Protein AF-A6JG92-F1 (afdb_monomer_lite)

Radius of gyration: 14.17 Å; chains: 1; bounding box: 43×21×37 Å

Sequence (101 aa):
MVNEYKEIVLIKGLEDMKDYAFRTIKSLLRKELNLTKKMQDDYDRIQLADLLEDKFPQDAGLSKLIEVCESIEELKELTDNLKREKAKVQKKNKKKGKTAV

Structure (mmCIF, N/CA/C/O backbone):
data_AF-A6JG92-F1
#
_entry.id   AF-A6JG92-F1
#
loop_
_atom_site.group_PDB
_atom_site.id
_atom_site.type_symbol
_atom_site.label_atom_id
_atom_site.label_alt_id
_atom_site.label_comp_id
_atom_site.label_asym_id
_atom_site.label_entity_id
_atom_site.label_seq_id
_atom_site.pdbx_PDB_ins_code
_atom_site.Cartn_x
_atom_site.Cartn_y
_atom_site.Cartn_z
_atom_site.occupancy
_atom_site.B_iso_or_equiv
_atom_site.auth_seq_id
_atom_site.auth_comp_id
_atom_site.auth_asym_id
_atom_site.auth_atom_id
_atom_site.pdbx_PDB_model_num
ATOM 1 N N . MET A 1 1 ? -20.568 6.586 0.804 1.00 57.47 1 MET A N 1
ATOM 2 C CA . MET A 1 1 ? -19.852 6.740 2.090 1.00 57.47 1 MET A CA 1
ATOM 3 C C . MET A 1 1 ? -18.390 6.489 1.774 1.00 57.47 1 MET A C 1
ATOM 5 O O . MET A 1 1 ? -18.125 5.457 1.174 1.00 57.47 1 MET A O 1
ATOM 9 N N . VAL A 1 2 ? -17.486 7.437 2.030 1.00 61.72 2 VAL A N 1
ATOM 10 C CA . VAL A 1 2 ? -16.055 7.220 1.749 1.00 61.72 2 VAL A CA 1
ATOM 11 C C . VAL A 1 2 ? -15.583 6.043 2.603 1.00 61.72 2 VAL A C 1
ATOM 13 O O . VAL A 1 2 ? -15.910 5.974 3.789 1.00 61.72 2 VAL A O 1
ATOM 16 N N . ASN A 1 3 ? -14.895 5.086 1.986 1.00 86.12 3 ASN A N 1
ATOM 17 C CA . ASN A 1 3 ? -14.340 3.939 2.688 1.00 86.12 3 ASN A CA 1
ATOM 18 C C . ASN A 1 3 ? -13.215 4.432 3.615 1.00 86.12 3 ASN A C 1
ATOM 20 O O . ASN A 1 3 ? -12.149 4.814 3.136 1.00 86.12 3 ASN A O 1
ATOM 24 N N . GLU A 1 4 ? -13.455 4.441 4.934 1.00 93.88 4 GLU A N 1
ATOM 25 C CA . GLU A 1 4 ? -12.480 4.914 5.938 1.00 93.88 4 GLU A CA 1
ATOM 26 C C . GLU A 1 4 ? -11.133 4.184 5.807 1.00 93.88 4 GLU A C 1
ATOM 28 O O . GLU A 1 4 ? -10.084 4.765 6.073 1.00 93.88 4 GLU A O 1
ATOM 33 N N . TYR A 1 5 ? -11.139 2.925 5.356 1.00 96.31 5 TYR A N 1
ATOM 34 C CA . TYR A 1 5 ? -9.903 2.194 5.104 1.00 96.31 5 TYR A CA 1
ATOM 35 C C . TYR A 1 5 ? -9.147 2.707 3.876 1.00 96.31 5 TYR A C 1
ATOM 37 O O . TYR A 1 5 ? -7.928 2.847 3.942 1.00 96.31 5 TYR A O 1
ATOM 45 N N . LYS A 1 6 ? -9.848 3.049 2.789 1.00 95.25 6 LYS A N 1
ATOM 46 C CA . LYS A 1 6 ? -9.227 3.608 1.579 1.00 95.25 6 LYS A CA 1
ATOM 47 C C . LYS A 1 6 ? -8.571 4.958 1.856 1.00 95.25 6 LYS A C 1
ATOM 49 O O . LYS A 1 6 ? -7.465 5.211 1.392 1.00 95.25 6 LYS A O 1
ATOM 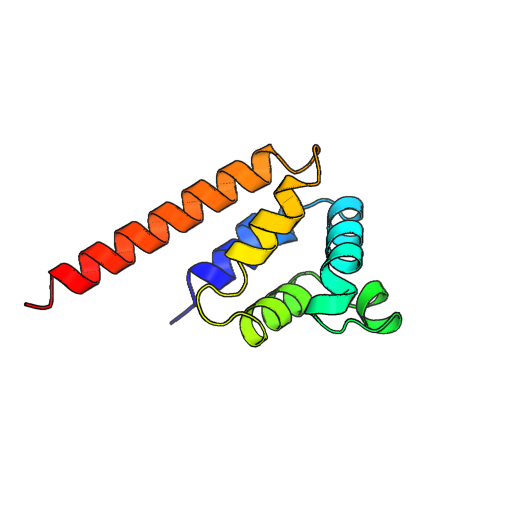54 N N . GLU A 1 7 ? -9.225 5.802 2.653 1.00 95.94 7 GLU A N 1
ATOM 55 C CA . GLU A 1 7 ? -8.660 7.086 3.082 1.00 95.94 7 GLU A CA 1
ATOM 56 C C . GLU A 1 7 ? -7.334 6.888 3.832 1.00 95.94 7 GLU A C 1
ATOM 58 O O . GLU A 1 7 ? -6.360 7.588 3.562 1.00 95.94 7 GLU A O 1
ATOM 63 N N . ILE A 1 8 ? -7.267 5.894 4.725 1.00 97.00 8 ILE A N 1
ATOM 64 C CA . ILE A 1 8 ? -6.031 5.551 5.440 1.00 97.00 8 ILE A CA 1
ATOM 65 C C . ILE A 1 8 ? -4.957 5.057 4.465 1.00 97.00 8 ILE A C 1
ATOM 67 O O . ILE A 1 8 ? -3.822 5.516 4.553 1.00 97.00 8 ILE A O 1
ATOM 71 N N . VAL A 1 9 ? -5.301 4.151 3.545 1.00 97.56 9 VAL A N 1
ATOM 72 C CA . VAL A 1 9 ? -4.360 3.611 2.548 1.00 97.56 9 VAL A CA 1
ATOM 73 C C . VAL A 1 9 ? -3.758 4.724 1.699 1.00 97.56 9 VAL A C 1
ATOM 75 O O . VAL A 1 9 ? -2.539 4.784 1.559 1.00 97.56 9 VAL A O 1
ATOM 78 N N . LEU A 1 10 ? -4.587 5.619 1.161 1.00 97.19 10 LEU A N 1
ATOM 79 C CA . LEU A 1 10 ? -4.120 6.673 0.268 1.00 97.19 10 LEU A CA 1
ATOM 80 C C . LEU A 1 10 ? -3.408 7.790 1.040 1.00 97.19 10 LEU A C 1
ATOM 82 O O . LEU A 1 10 ? -2.216 8.002 0.846 1.00 97.19 10 LEU A O 1
ATOM 86 N N . ILE A 1 11 ? -4.119 8.471 1.941 1.00 96.00 11 ILE A N 1
ATOM 87 C CA . ILE A 1 11 ? -3.660 9.732 2.542 1.00 96.00 11 ILE A CA 1
ATOM 88 C C . ILE A 1 11 ? -2.626 9.496 3.641 1.00 96.00 11 ILE A C 1
ATOM 90 O O . ILE A 1 11 ? -1.649 10.227 3.741 1.00 96.00 11 ILE A O 1
ATOM 94 N N . LYS A 1 12 ? -2.835 8.478 4.481 1.00 95.12 12 LYS A N 1
ATOM 95 C CA . LYS A 1 12 ? -1.951 8.188 5.623 1.00 95.12 12 LYS A CA 1
ATOM 96 C C . LYS A 1 12 ? -0.918 7.104 5.321 1.00 95.12 12 LYS A C 1
ATOM 98 O O . LYS A 1 12 ? -0.167 6.740 6.217 1.00 95.12 12 LYS A O 1
ATOM 103 N N . GLY A 1 13 ? -0.942 6.541 4.114 1.00 96.06 13 GLY A N 1
ATOM 104 C CA . GLY A 1 13 ? -0.094 5.434 3.691 1.00 96.06 13 GLY A CA 1
ATOM 105 C C . GLY A 1 13 ? 0.755 5.815 2.489 1.00 96.06 13 GLY A C 1
ATOM 106 O O . GLY A 1 13 ? 1.938 6.097 2.634 1.00 96.06 13 GLY A O 1
ATOM 107 N N . LEU A 1 14 ? 0.161 5.794 1.296 1.00 96.75 14 LEU A N 1
ATOM 108 C CA . LEU A 1 14 ? 0.891 5.976 0.040 1.00 96.75 14 LEU A CA 1
ATOM 109 C C . LEU A 1 14 ? 1.389 7.416 -0.169 1.00 96.75 14 LEU A C 1
ATOM 111 O O . LEU A 1 14 ? 2.507 7.589 -0.652 1.00 96.75 14 LEU A O 1
ATOM 115 N N . GLU A 1 15 ? 0.600 8.431 0.196 1.00 95.00 15 GLU A N 1
ATOM 116 C CA . GLU A 1 15 ? 0.977 9.856 0.090 1.00 95.00 15 GLU A CA 1
ATOM 117 C C . GLU A 1 15 ? 2.134 10.238 1.019 1.00 95.00 15 GLU A C 1
ATOM 119 O O . GLU A 1 15 ? 3.040 10.956 0.604 1.00 95.00 15 GLU A O 1
ATOM 124 N N . ASP A 1 16 ? 2.164 9.697 2.239 1.00 90.81 16 ASP A N 1
ATOM 125 C CA . ASP A 1 16 ? 3.230 9.961 3.221 1.00 90.81 16 ASP A CA 1
ATOM 126 C C . ASP A 1 16 ? 4.545 9.221 2.885 1.00 90.81 16 ASP A C 1
ATOM 128 O O . ASP A 1 16 ? 5.584 9.388 3.526 1.00 90.81 16 ASP A O 1
ATOM 132 N N . MET A 1 17 ? 4.518 8.374 1.852 1.00 92.25 17 MET A N 1
ATOM 133 C CA . MET A 1 17 ? 5.633 7.527 1.463 1.00 92.25 17 MET A CA 1
ATOM 134 C C . MET A 1 17 ? 6.536 8.200 0.426 1.00 92.25 17 MET A C 1
ATOM 136 O O . MET A 1 17 ? 6.083 8.717 -0.600 1.00 92.25 17 MET A O 1
ATOM 140 N N . LYS A 1 18 ? 7.854 8.099 0.632 1.00 93.94 18 LYS A N 1
ATOM 141 C CA . LYS A 1 18 ? 8.857 8.530 -0.353 1.00 93.94 18 LYS A CA 1
ATOM 142 C C . LYS A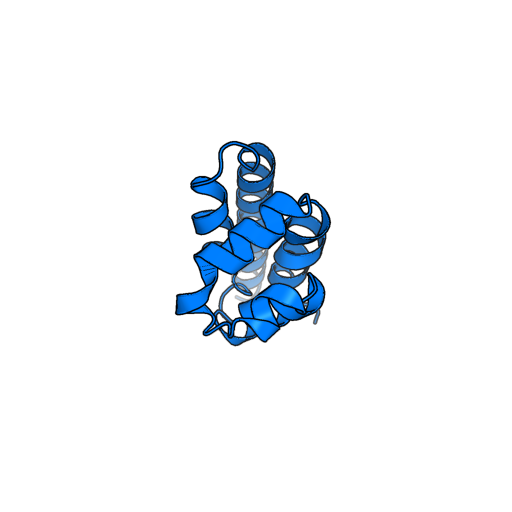 1 18 ? 8.745 7.727 -1.651 1.00 93.94 18 LYS A C 1
ATOM 144 O O . LYS A 1 18 ? 8.400 6.547 -1.641 1.00 93.94 18 LYS A O 1
ATOM 149 N N . ASP A 1 19 ? 9.148 8.332 -2.765 1.00 93.69 19 ASP A N 1
ATOM 150 C CA . ASP A 1 19 ? 9.034 7.714 -4.093 1.00 93.69 19 ASP A CA 1
ATOM 151 C C . ASP A 1 19 ? 9.788 6.382 -4.220 1.00 93.69 19 ASP A C 1
ATOM 153 O O . ASP A 1 19 ? 9.314 5.460 -4.886 1.00 93.69 19 ASP A O 1
ATOM 157 N N . TYR A 1 20 ? 10.955 6.251 -3.578 1.00 94.00 20 TYR A N 1
ATOM 158 C CA . TYR A 1 20 ? 11.717 4.999 -3.594 1.00 94.00 20 TYR A CA 1
ATOM 159 C C . TYR A 1 20 ? 10.976 3.867 -2.873 1.00 94.00 20 TYR A C 1
ATOM 161 O O . TYR A 1 20 ? 10.817 2.774 -3.422 1.00 94.00 20 TYR A O 1
ATOM 169 N N . ALA A 1 21 ? 10.465 4.148 -1.677 1.00 94.62 21 ALA A N 1
ATOM 170 C CA . ALA A 1 21 ? 9.633 3.222 -0.926 1.00 94.62 21 ALA A CA 1
ATOM 171 C C . ALA A 1 21 ? 8.378 2.843 -1.729 1.00 94.62 21 ALA A C 1
ATOM 173 O O . ALA A 1 21 ? 8.090 1.661 -1.896 1.00 94.62 21 ALA A O 1
ATOM 174 N N . PHE A 1 22 ? 7.701 3.815 -2.350 1.00 95.75 22 PHE A N 1
ATOM 175 C CA . PHE A 1 22 ? 6.532 3.559 -3.194 1.00 95.75 22 PHE A CA 1
ATOM 176 C C . PHE A 1 22 ? 6.847 2.637 -4.386 1.00 95.75 22 PHE A C 1
ATOM 178 O O . PHE A 1 22 ? 6.116 1.681 -4.657 1.00 95.75 22 PHE A O 1
ATOM 185 N N . ARG A 1 23 ? 7.975 2.858 -5.077 1.00 95.06 23 ARG A N 1
ATOM 186 C CA . ARG A 1 23 ? 8.460 1.956 -6.140 1.00 95.06 23 ARG A CA 1
ATOM 187 C C . ARG A 1 23 ? 8.755 0.553 -5.606 1.00 95.06 23 ARG A C 1
ATOM 189 O O . ARG A 1 23 ? 8.417 -0.432 -6.263 1.00 95.06 23 ARG A O 1
ATOM 196 N N . THR A 1 24 ? 9.336 0.460 -4.414 1.00 95.19 24 THR A N 1
ATOM 197 C CA . THR A 1 24 ? 9.623 -0.815 -3.744 1.00 95.19 24 THR A CA 1
ATOM 198 C C . THR A 1 24 ? 8.333 -1.570 -3.428 1.00 95.19 24 THR A C 1
ATOM 200 O O . THR A 1 24 ? 8.213 -2.739 -3.788 1.00 95.19 24 THR A O 1
ATOM 203 N N . ILE A 1 25 ? 7.319 -0.894 -2.879 1.00 95.06 25 ILE A N 1
ATOM 204 C CA . ILE A 1 25 ? 5.987 -1.463 -2.635 1.00 95.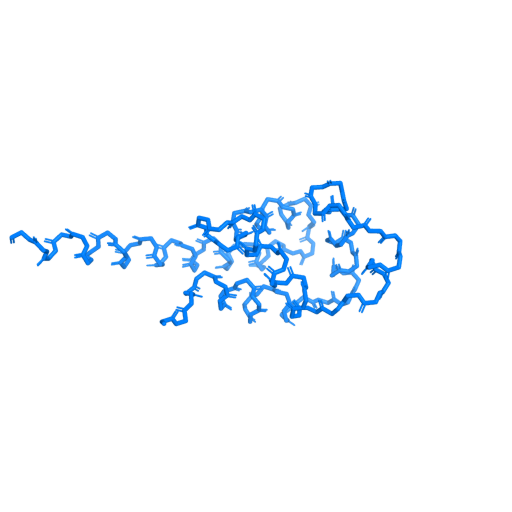06 25 ILE A CA 1
ATOM 205 C C . ILE A 1 25 ? 5.351 -1.974 -3.937 1.00 95.06 25 ILE A C 1
ATOM 207 O O . ILE A 1 25 ? 4.903 -3.121 -3.978 1.00 95.06 25 ILE A O 1
ATOM 211 N N . LYS A 1 26 ? 5.369 -1.193 -5.031 1.00 95.25 26 LYS A N 1
ATOM 212 C CA . LYS A 1 26 ? 4.882 -1.654 -6.352 1.00 95.25 26 LYS A CA 1
ATOM 213 C C . LYS A 1 26 ? 5.625 -2.903 -6.847 1.00 95.25 26 LYS A C 1
ATOM 215 O O . LYS A 1 26 ? 5.030 -3.776 -7.482 1.00 95.25 26 LYS A O 1
ATOM 220 N N . SER A 1 27 ? 6.922 -3.007 -6.572 1.00 94.81 27 SER A N 1
ATOM 221 C CA . SER A 1 27 ? 7.715 -4.186 -6.929 1.00 94.81 27 SER A CA 1
ATOM 222 C C . SER A 1 27 ? 7.308 -5.418 -6.115 1.00 94.81 27 SER A C 1
ATOM 224 O O . SER A 1 27 ? 7.056 -6.482 -6.685 1.00 94.81 27 SER A O 1
ATOM 226 N N . LEU A 1 28 ? 7.162 -5.263 -4.797 1.00 95.38 28 LEU A N 1
ATOM 227 C CA . LEU A 1 28 ? 6.793 -6.345 -3.881 1.00 95.38 28 LEU A CA 1
ATOM 228 C C . LEU A 1 28 ? 5.362 -6.847 -4.124 1.00 95.38 28 LEU A C 1
ATOM 230 O O . LEU A 1 28 ? 5.122 -8.052 -4.154 1.00 95.38 28 LEU A O 1
ATOM 234 N N . LEU A 1 29 ? 4.429 -5.939 -4.409 1.00 95.19 29 LEU A N 1
ATOM 235 C CA . LEU A 1 29 ? 3.028 -6.265 -4.683 1.00 95.19 29 LEU A CA 1
ATOM 236 C C . LEU A 1 29 ? 2.767 -6.760 -6.111 1.00 95.19 29 LEU A C 1
ATOM 238 O O . LEU A 1 29 ? 1.635 -7.115 -6.440 1.00 95.19 29 LEU A O 1
ATOM 242 N N . ARG A 1 30 ? 3.791 -6.823 -6.974 1.00 95.38 30 ARG A N 1
ATOM 243 C CA . ARG A 1 30 ? 3.639 -7.133 -8.405 1.00 95.38 30 ARG A CA 1
ATOM 244 C C . ARG A 1 30 ? 2.786 -8.364 -8.673 1.00 95.38 30 ARG A C 1
ATOM 246 O O . ARG A 1 30 ? 1.912 -8.326 -9.532 1.00 95.38 30 ARG A O 1
ATOM 253 N N . LYS A 1 31 ? 3.093 -9.470 -7.992 1.00 94.00 31 LYS A N 1
ATOM 254 C CA . LYS A 1 31 ? 2.434 -10.759 -8.233 1.00 94.00 31 LYS A CA 1
ATOM 255 C C . LYS A 1 31 ? 1.011 -10.772 -7.691 1.00 94.00 31 LYS A C 1
ATOM 257 O O . LYS A 1 31 ? 0.133 -11.311 -8.344 1.00 94.00 31 LYS A O 1
ATOM 262 N N . GLU A 1 32 ? 0.781 -10.164 -6.534 1.00 92.44 32 GLU A N 1
ATOM 263 C CA . GLU A 1 32 ? -0.540 -10.156 -5.901 1.00 92.44 32 GLU A CA 1
ATOM 264 C C . GLU A 1 32 ? -1.521 -9.229 -6.626 1.00 92.44 32 GLU A C 1
ATOM 266 O O . GLU A 1 32 ? -2.688 -9.566 -6.823 1.00 92.44 32 GLU A O 1
ATOM 271 N N . LEU A 1 33 ? -1.030 -8.076 -7.083 1.00 94.44 33 LEU A N 1
ATOM 272 C CA . LEU A 1 33 ? -1.818 -7.089 -7.816 1.00 94.44 33 LEU A CA 1
ATOM 273 C C . LEU A 1 33 ? -1.800 -7.312 -9.338 1.00 94.44 33 LEU A C 1
ATOM 275 O O . LEU A 1 33 ? -2.437 -6.558 -10.069 1.00 94.44 33 LEU A O 1
ATOM 279 N N . ASN A 1 34 ? -1.105 -8.347 -9.826 1.00 94.38 34 ASN A N 1
ATOM 280 C CA . ASN A 1 34 ? -0.889 -8.617 -11.253 1.00 94.38 34 ASN A CA 1
ATOM 281 C C . ASN A 1 34 ? -0.354 -7.397 -12.030 1.00 94.38 34 ASN A C 1
ATOM 283 O O . ASN A 1 34 ? -0.776 -7.124 -13.155 1.00 94.38 34 ASN A O 1
ATOM 287 N N . LEU A 1 35 ? 0.594 -6.660 -11.443 1.00 94.19 35 LEU A N 1
ATOM 288 C CA . LEU A 1 35 ? 1.170 -5.477 -12.079 1.00 94.19 35 LEU A CA 1
ATOM 289 C C . LEU A 1 35 ? 2.053 -5.879 -13.264 1.00 94.19 35 LEU A C 1
ATOM 291 O O . LEU A 1 35 ? 3.046 -6.609 -13.137 1.00 94.19 35 LEU A O 1
ATOM 295 N N . THR A 1 36 ? 1.716 -5.348 -14.436 1.00 94.88 36 THR A N 1
ATOM 296 C CA . THR A 1 36 ? 2.613 -5.384 -15.593 1.00 94.88 36 THR A CA 1
ATOM 297 C C . THR A 1 36 ? 3.784 -4.423 -15.379 1.00 94.88 36 THR A C 1
ATOM 299 O O . THR A 1 36 ? 3.711 -3.521 -14.547 1.00 94.88 36 THR A O 1
ATOM 302 N N . LYS A 1 37 ? 4.867 -4.580 -16.152 1.00 92.75 37 LYS A N 1
ATOM 303 C CA . LYS A 1 37 ? 6.020 -3.667 -16.074 1.00 92.75 37 LYS A CA 1
ATOM 304 C C . LYS A 1 37 ? 5.600 -2.210 -16.308 1.00 92.75 37 LYS A C 1
ATOM 306 O O . LYS A 1 37 ? 5.943 -1.344 -15.519 1.00 92.75 37 LYS A O 1
ATOM 311 N N . LYS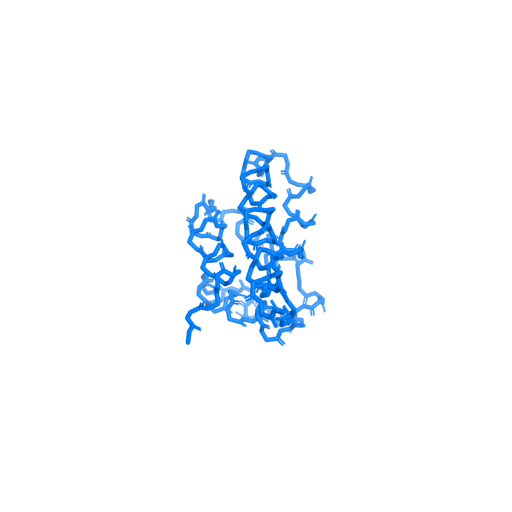 A 1 38 ? 4.751 -1.982 -17.315 1.00 93.31 38 LYS A N 1
ATOM 312 C CA . LYS A 1 38 ? 4.184 -0.663 -17.610 1.00 93.31 38 LYS A CA 1
ATOM 313 C C . LYS A 1 38 ? 3.408 -0.088 -16.419 1.00 93.31 38 LYS A C 1
ATOM 315 O O . LYS A 1 38 ? 3.604 1.061 -16.065 1.00 93.31 38 LYS A O 1
ATOM 320 N N . MET A 1 39 ? 2.575 -0.895 -15.759 1.00 92.88 39 MET A N 1
ATOM 321 C CA . MET A 1 39 ? 1.830 -0.435 -14.578 1.00 92.88 39 MET A CA 1
ATOM 322 C C . MET A 1 39 ? 2.755 -0.094 -13.409 1.00 92.88 39 MET A C 1
ATOM 324 O O . MET A 1 39 ? 2.492 0.856 -12.686 1.00 92.88 39 MET A O 1
ATOM 328 N N . GLN A 1 40 ? 3.846 -0.837 -13.212 1.00 92.06 40 GLN A N 1
ATOM 329 C CA . GLN A 1 40 ? 4.815 -0.501 -12.167 1.00 92.06 40 GLN A CA 1
ATOM 330 C C . GLN A 1 40 ? 5.483 0.853 -12.404 1.00 92.06 40 GLN A C 1
ATOM 332 O O . GLN A 1 40 ? 5.736 1.562 -11.431 1.00 92.06 40 GLN A O 1
ATOM 337 N N . ASP A 1 41 ? 5.728 1.218 -13.659 1.00 90.88 41 ASP A N 1
ATOM 338 C CA . ASP A 1 41 ? 6.332 2.500 -14.018 1.00 90.88 41 ASP A CA 1
ATOM 339 C C . ASP A 1 41 ? 5.301 3.641 -13.944 1.00 90.88 41 ASP A C 1
ATOM 341 O O . ASP A 1 41 ? 5.559 4.655 -13.293 1.00 90.88 41 ASP A O 1
ATOM 345 N N . ASP A 1 42 ? 4.107 3.429 -14.506 1.00 93.75 42 ASP A N 1
ATOM 346 C CA . ASP A 1 42 ? 3.114 4.484 -14.739 1.00 93.75 42 ASP A CA 1
ATOM 347 C C . ASP A 1 42 ? 2.166 4.731 -13.555 1.00 93.75 42 ASP A C 1
ATOM 349 O O . ASP A 1 42 ? 1.662 5.842 -13.418 1.00 93.75 42 ASP A O 1
ATOM 353 N N . TYR A 1 43 ? 1.887 3.724 -12.711 1.00 96.06 43 TYR A N 1
ATOM 354 C CA . TYR A 1 43 ? 0.869 3.878 -11.664 1.00 96.06 43 TYR A CA 1
ATOM 355 C C . TYR A 1 43 ? 1.280 4.911 -10.623 1.00 96.06 43 TYR A C 1
ATOM 357 O O . TYR A 1 43 ? 2.330 4.773 -9.974 1.00 96.06 43 TYR A O 1
ATOM 365 N N . ASP A 1 44 ? 0.394 5.878 -10.412 1.00 96.31 44 ASP A N 1
ATOM 366 C CA . ASP A 1 44 ? 0.457 6.804 -9.293 1.00 96.31 44 ASP A CA 1
ATOM 367 C C . ASP A 1 44 ? -0.125 6.192 -8.000 1.00 96.31 44 ASP A C 1
ATOM 369 O O . ASP A 1 44 ? -0.564 5.035 -7.945 1.00 96.31 44 ASP A O 1
ATOM 373 N N . ARG A 1 45 ? -0.069 6.969 -6.915 1.00 97.06 45 ARG A N 1
ATOM 374 C CA . ARG A 1 45 ? -0.530 6.561 -5.581 1.00 97.06 45 ARG A CA 1
ATOM 375 C C . ARG A 1 45 ? -2.041 6.315 -5.538 1.00 97.06 45 ARG A C 1
ATOM 377 O O . ARG A 1 45 ? -2.477 5.402 -4.839 1.00 97.06 45 ARG A O 1
ATOM 384 N N . ILE A 1 46 ? -2.821 7.079 -6.302 1.00 96.81 46 ILE A N 1
ATOM 385 C CA . ILE A 1 46 ? -4.283 6.964 -6.366 1.00 96.81 46 ILE A CA 1
ATOM 386 C C . ILE A 1 46 ? -4.652 5.656 -7.067 1.00 96.81 46 ILE A C 1
ATOM 388 O O . ILE A 1 46 ? -5.394 4.849 -6.514 1.00 96.81 46 ILE A O 1
ATOM 392 N N . GLN A 1 47 ? -4.050 5.388 -8.226 1.00 97.12 47 GLN A N 1
ATOM 393 C CA . GLN A 1 47 ? -4.288 4.170 -8.999 1.00 97.12 47 GLN A CA 1
ATOM 394 C C . GLN A 1 47 ? -3.886 2.906 -8.232 1.00 97.12 47 GLN A C 1
ATOM 396 O O . GLN A 1 47 ? -4.558 1.878 -8.333 1.00 97.12 47 GLN A O 1
ATOM 401 N N . LEU A 1 48 ? -2.803 2.958 -7.448 1.00 97.06 48 LEU A N 1
ATOM 402 C CA . LEU A 1 48 ? -2.432 1.834 -6.590 1.00 97.06 48 LEU A CA 1
ATOM 403 C C . LEU A 1 48 ? -3.429 1.640 -5.435 1.00 97.06 48 LEU A C 1
ATOM 405 O O . LEU A 1 48 ? -3.753 0.496 -5.119 1.00 97.06 48 LEU A O 1
ATOM 409 N N . ALA A 1 49 ? -3.925 2.722 -4.823 1.00 97.00 49 ALA A N 1
ATOM 410 C CA . ALA A 1 49 ? -4.944 2.645 -3.773 1.00 97.00 49 ALA A CA 1
ATOM 411 C C . ALA A 1 49 ? -6.266 2.061 -4.294 1.00 97.00 49 ALA A C 1
ATOM 413 O O . ALA A 1 49 ? -6.857 1.211 -3.630 1.00 97.00 49 ALA A O 1
ATOM 414 N N . ASP A 1 50 ? -6.702 2.474 -5.486 1.00 96.31 50 ASP A N 1
ATOM 415 C CA . ASP A 1 50 ? -7.884 1.918 -6.152 1.00 96.31 50 ASP A CA 1
ATOM 416 C C . ASP A 1 50 ? -7.711 0.416 -6.406 1.00 96.31 50 ASP A C 1
ATOM 418 O O . ASP A 1 50 ? -8.572 -0.387 -6.051 1.00 96.31 50 ASP A O 1
ATOM 422 N N . LEU A 1 51 ? -6.547 0.008 -6.920 1.00 96.56 51 LEU A N 1
ATOM 423 C CA . LEU A 1 51 ? -6.273 -1.401 -7.195 1.00 96.56 51 LEU A CA 1
ATOM 424 C C . LEU A 1 51 ? -6.192 -2.256 -5.919 1.00 96.56 51 LEU A C 1
ATOM 426 O O . LEU A 1 51 ? -6.608 -3.416 -5.927 1.00 96.56 51 LEU A O 1
ATOM 430 N N . LEU A 1 52 ? -5.659 -1.706 -4.826 1.00 96.56 52 LEU A N 1
ATOM 431 C CA . LEU A 1 52 ? -5.671 -2.355 -3.514 1.00 96.56 52 LEU A CA 1
ATOM 432 C C . LEU A 1 52 ? -7.100 -2.540 -2.997 1.00 96.56 52 LEU A C 1
ATOM 434 O O . LEU A 1 52 ? -7.412 -3.610 -2.476 1.00 96.56 52 LEU A O 1
ATOM 438 N N . GLU A 1 53 ? -7.970 -1.543 -3.171 1.00 96.25 53 GLU A N 1
ATOM 439 C CA . GLU A 1 53 ? -9.379 -1.642 -2.788 1.00 96.25 53 GLU A CA 1
ATOM 440 C C . GLU A 1 53 ? -10.115 -2.715 -3.594 1.00 96.25 53 GLU A C 1
ATOM 442 O O . GLU A 1 53 ? -10.784 -3.565 -3.003 1.00 96.25 53 GLU A O 1
ATOM 447 N N . ASP A 1 54 ? -9.923 -2.737 -4.912 1.00 95.38 54 ASP A N 1
ATOM 448 C CA . ASP A 1 54 ? -10.553 -3.716 -5.799 1.00 95.38 54 ASP A CA 1
ATOM 449 C C . ASP A 1 54 ? -10.102 -5.152 -5.493 1.00 95.38 54 ASP A C 1
ATOM 451 O O . ASP A 1 54 ? -10.894 -6.097 -5.543 1.00 95.38 54 ASP A O 1
ATOM 455 N N . LYS A 1 55 ? -8.815 -5.340 -5.173 1.00 96.06 55 LYS A N 1
ATOM 456 C CA . LYS A 1 55 ? -8.249 -6.661 -4.860 1.00 96.06 55 LYS A CA 1
ATOM 457 C C . LYS A 1 55 ? -8.560 -7.129 -3.445 1.00 96.06 55 LYS A C 1
ATOM 459 O O . LYS A 1 55 ? -8.716 -8.330 -3.228 1.00 96.06 55 LYS A O 1
ATOM 464 N N . PHE A 1 56 ? -8.647 -6.205 -2.495 1.00 95.69 56 PHE A N 1
ATOM 465 C CA . PHE A 1 56 ? -8.798 -6.501 -1.074 1.00 95.69 56 PHE A CA 1
ATOM 466 C C . PHE A 1 56 ? -9.937 -5.666 -0.459 1.00 95.69 56 PHE A C 1
ATOM 468 O O . PHE A 1 56 ? -9.701 -4.818 0.408 1.00 95.69 56 PHE A O 1
ATOM 475 N N . PRO A 1 57 ? -11.201 -5.925 -0.845 1.00 93.62 57 PRO A N 1
ATOM 476 C CA . PRO A 1 57 ? -12.328 -5.050 -0.514 1.00 93.62 57 PRO A CA 1
ATOM 477 C C . PRO A 1 57 ? -12.673 -5.002 0.981 1.00 93.62 57 PRO A C 1
ATOM 479 O O . PRO A 1 57 ? -13.293 -4.045 1.438 1.00 93.62 57 PRO A O 1
ATOM 482 N N . GLN A 1 58 ? -12.271 -6.009 1.768 1.00 92.69 58 GLN A N 1
ATOM 483 C CA . GLN A 1 58 ? -12.605 -6.099 3.195 1.00 92.69 58 GLN A CA 1
ATOM 484 C C . GLN A 1 58 ? -12.083 -4.905 4.010 1.00 92.69 58 GLN A C 1
ATOM 486 O O . GLN A 1 58 ? -12.763 -4.437 4.925 1.00 92.69 58 GLN A O 1
ATOM 491 N N . ASP A 1 59 ? -10.877 -4.432 3.706 1.00 95.75 59 ASP A N 1
ATOM 492 C CA . ASP A 1 59 ? -10.253 -3.292 4.377 1.00 95.75 59 ASP A CA 1
ATOM 493 C C . ASP A 1 59 ? -9.467 -2.403 3.408 1.00 95.75 59 ASP A C 1
ATOM 495 O O . ASP A 1 59 ? -8.455 -1.810 3.776 1.00 95.75 59 ASP A O 1
ATOM 499 N N . ALA A 1 60 ? -9.938 -2.327 2.162 1.00 96.06 60 ALA A N 1
ATOM 500 C CA . ALA A 1 60 ? -9.323 -1.573 1.071 1.00 96.06 60 ALA A CA 1
ATOM 501 C C . ALA A 1 60 ? -7.828 -1.889 0.835 1.00 96.06 60 ALA A C 1
ATOM 503 O O . ALA A 1 60 ? -7.074 -1.036 0.376 1.00 96.06 60 ALA A O 1
ATOM 504 N N . GLY A 1 61 ? -7.371 -3.085 1.215 1.00 96.88 61 GLY A N 1
ATOM 505 C CA . GLY A 1 61 ? -5.965 -3.484 1.137 1.00 96.88 61 GLY A CA 1
ATOM 506 C C . GLY A 1 61 ? -5.070 -2.936 2.246 1.00 96.88 61 GLY A C 1
ATOM 507 O O . GLY A 1 61 ? -3.855 -3.126 2.182 1.00 96.88 61 GLY A O 1
ATOM 508 N N . LEU A 1 62 ? -5.623 -2.321 3.298 1.00 97.62 62 LEU A N 1
ATOM 509 C CA . LEU A 1 62 ? -4.840 -1.788 4.418 1.00 97.62 62 LEU A CA 1
ATOM 510 C C . LEU A 1 62 ? -4.031 -2.874 5.137 1.00 97.62 62 LEU A C 1
ATOM 512 O O . LEU A 1 62 ? -2.876 -2.641 5.487 1.00 97.62 62 LEU A O 1
ATOM 516 N N . SER A 1 63 ? -4.604 -4.068 5.346 1.00 97.25 63 SER A N 1
ATOM 517 C CA . SER A 1 63 ? -3.857 -5.218 5.884 1.00 97.25 63 SER A CA 1
ATOM 518 C C . SER A 1 63 ? -2.621 -5.516 5.056 1.00 97.25 63 SER A C 1
ATOM 520 O O . SER A 1 63 ? -1.542 -5.705 5.612 1.00 97.25 63 SER A O 1
ATOM 522 N N . LYS A 1 64 ? -2.797 -5.544 3.735 1.00 97.00 64 LYS A N 1
ATOM 523 C CA . LYS A 1 64 ? -1.740 -5.924 2.815 1.00 97.00 64 LYS A CA 1
ATOM 524 C C . LYS A 1 64 ? -0.654 -4.853 2.747 1.00 97.00 64 LYS A C 1
ATOM 526 O O . LYS A 1 64 ? 0.524 -5.182 2.794 1.00 97.00 64 LYS A O 1
ATOM 531 N N . LEU A 1 65 ? -1.037 -3.576 2.711 1.00 97.12 65 LEU A N 1
ATOM 532 C CA . LEU A 1 65 ? -0.077 -2.476 2.762 1.00 97.12 65 LEU A CA 1
ATOM 533 C C . LEU A 1 65 ? 0.788 -2.547 4.031 1.00 97.12 65 LEU A C 1
ATOM 535 O O . LEU A 1 65 ? 2.004 -2.436 3.935 1.00 97.12 65 LEU A O 1
ATOM 539 N N . ILE A 1 66 ? 0.178 -2.788 5.199 1.00 97.44 66 ILE A N 1
ATOM 540 C CA . ILE A 1 66 ? 0.907 -2.943 6.470 1.00 97.44 66 ILE A CA 1
ATOM 541 C C . ILE A 1 66 ? 1.916 -4.096 6.388 1.00 97.44 66 ILE A C 1
ATOM 543 O O . ILE A 1 66 ? 3.074 -3.893 6.733 1.00 97.44 66 ILE A O 1
ATOM 547 N N . GLU A 1 67 ? 1.497 -5.272 5.912 1.00 96.19 67 GLU A N 1
ATOM 548 C CA . GLU A 1 67 ? 2.353 -6.464 5.779 1.00 96.19 67 GLU A CA 1
ATOM 549 C C . GLU A 1 67 ? 3.604 -6.187 4.930 1.00 96.19 67 GLU A C 1
ATOM 551 O O . GLU A 1 67 ? 4.718 -6.549 5.307 1.00 96.19 67 GLU A O 1
ATOM 556 N N . VAL A 1 68 ? 3.445 -5.503 3.794 1.00 95.56 68 VAL A N 1
ATOM 557 C CA . VAL A 1 68 ? 4.588 -5.192 2.925 1.00 95.56 68 VAL A CA 1
ATOM 558 C C . VAL A 1 68 ? 5.486 -4.122 3.552 1.00 95.56 68 VAL A C 1
ATOM 560 O O . VAL A 1 68 ? 6.710 -4.249 3.495 1.00 95.56 68 VAL A O 1
ATOM 563 N N . CYS A 1 69 ? 4.910 -3.102 4.195 1.00 95.12 69 CYS A N 1
ATOM 564 C CA . CYS A 1 69 ? 5.684 -2.059 4.869 1.00 95.12 69 CYS A CA 1
ATOM 565 C C . CYS A 1 69 ? 6.499 -2.593 6.063 1.00 95.12 69 CYS A C 1
ATOM 567 O O . CYS A 1 69 ? 7.587 -2.084 6.312 1.00 95.12 69 CYS A O 1
ATOM 569 N N . GLU A 1 70 ? 6.041 -3.644 6.758 1.00 93.81 70 GLU A N 1
ATOM 570 C CA . GLU A 1 70 ? 6.787 -4.281 7.861 1.00 93.81 70 GLU A CA 1
ATOM 571 C C . GLU A 1 70 ? 8.157 -4.821 7.436 1.00 93.81 70 GLU A C 1
ATOM 573 O O . GLU A 1 70 ? 9.073 -4.895 8.255 1.00 93.81 70 GLU A O 1
ATOM 578 N N . SER A 1 71 ? 8.308 -5.180 6.160 1.00 89.81 71 SER A N 1
ATOM 579 C CA . SER A 1 71 ? 9.564 -5.697 5.609 1.00 89.81 71 SER A CA 1
ATOM 580 C C . SER A 1 71 ? 10.564 -4.593 5.244 1.00 89.81 71 SER A C 1
ATOM 582 O O . SER A 1 71 ? 11.677 -4.898 4.817 1.00 89.81 71 SER A O 1
ATOM 584 N N . ILE A 1 72 ? 10.184 -3.317 5.381 1.00 91.81 72 ILE A N 1
ATOM 585 C CA . ILE A 1 72 ? 10.989 -2.162 4.979 1.00 91.81 72 ILE A CA 1
ATOM 586 C C . ILE A 1 72 ? 11.273 -1.300 6.213 1.00 91.81 72 ILE A C 1
ATOM 588 O O . ILE A 1 72 ? 10.393 -0.617 6.732 1.00 91.81 72 ILE A O 1
ATOM 592 N N . GLU A 1 73 ? 12.529 -1.294 6.667 1.00 90.81 73 GLU A N 1
ATOM 593 C CA . GLU A 1 73 ? 12.937 -0.605 7.901 1.00 90.81 73 GLU A CA 1
ATOM 594 C C . GLU A 1 73 ? 12.587 0.894 7.898 1.00 90.81 73 GLU A C 1
ATOM 596 O O . GLU A 1 73 ? 12.112 1.421 8.905 1.00 90.81 73 GLU A O 1
ATOM 601 N N . GLU A 1 74 ? 12.726 1.569 6.752 1.00 92.06 74 GLU A N 1
ATOM 602 C CA . GLU A 1 74 ? 12.418 3.001 6.614 1.00 92.06 74 GLU A CA 1
ATOM 603 C C . GLU A 1 74 ? 10.926 3.332 6.797 1.00 92.06 74 GLU A C 1
ATOM 605 O O . GLU A 1 74 ? 10.580 4.481 7.060 1.00 92.06 74 GLU A O 1
ATOM 610 N N . LEU A 1 75 ? 10.041 2.335 6.677 1.00 95.06 75 LEU A N 1
ATOM 611 C CA . LEU A 1 75 ? 8.590 2.489 6.804 1.00 95.06 75 LEU A CA 1
ATOM 612 C C . LEU A 1 75 ? 8.063 2.045 8.168 1.00 95.06 75 LEU A C 1
ATOM 614 O O . LEU A 1 75 ? 6.849 1.946 8.351 1.00 95.06 75 LEU A O 1
ATOM 618 N N . LYS A 1 76 ? 8.933 1.778 9.145 1.00 94.31 76 LYS A N 1
ATOM 619 C CA . LYS A 1 76 ? 8.517 1.286 10.464 1.00 94.31 76 LYS A CA 1
ATOM 620 C C . LYS A 1 76 ? 7.557 2.244 11.179 1.00 94.31 76 LYS A C 1
ATOM 622 O O . LYS A 1 76 ? 6.512 1.812 11.660 1.00 94.31 76 LYS A O 1
ATOM 627 N N . GLU A 1 77 ? 7.869 3.540 11.193 1.00 95.00 77 GLU A N 1
ATOM 628 C CA . GLU A 1 77 ? 7.008 4.558 11.813 1.00 95.00 77 GLU A CA 1
ATOM 629 C C . GLU A 1 77 ? 5.649 4.664 11.101 1.00 95.00 77 GLU A C 1
ATOM 631 O O . GLU A 1 77 ? 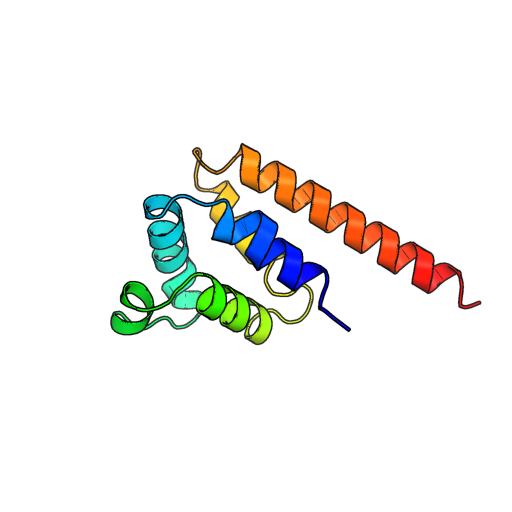4.597 4.645 11.747 1.00 95.00 77 GLU A O 1
ATOM 636 N N . LEU A 1 78 ? 5.661 4.679 9.764 1.00 95.62 78 LEU A N 1
ATOM 637 C CA . LEU A 1 78 ? 4.451 4.660 8.942 1.00 95.62 78 LEU A CA 1
ATOM 638 C C . LEU A 1 78 ? 3.593 3.422 9.246 1.00 95.62 78 LEU A C 1
ATOM 640 O O . LEU A 1 78 ? 2.388 3.522 9.463 1.00 95.62 78 LEU A O 1
ATOM 644 N N . THR A 1 79 ? 4.222 2.250 9.322 1.00 96.50 79 THR A N 1
ATOM 645 C CA . THR A 1 79 ? 3.568 0.969 9.615 1.00 96.50 79 THR A CA 1
ATOM 646 C C . THR A 1 79 ? 2.861 0.995 10.969 1.00 96.50 79 THR A C 1
ATOM 648 O O . THR A 1 79 ? 1.706 0.571 11.082 1.00 96.50 79 THR A O 1
ATOM 651 N N . ASP A 1 80 ? 3.517 1.531 11.999 1.00 96.94 80 ASP A N 1
ATOM 652 C CA . ASP A 1 80 ? 2.929 1.671 13.331 1.00 96.94 80 ASP A CA 1
ATOM 653 C C . ASP A 1 80 ? 1.734 2.636 13.330 1.00 96.94 80 ASP A C 1
ATOM 655 O O . ASP A 1 80 ? 0.704 2.356 13.960 1.00 96.94 80 ASP A O 1
ATOM 659 N N . ASN A 1 81 ? 1.821 3.734 12.574 1.00 97.06 81 ASN A N 1
ATOM 660 C CA . ASN A 1 81 ? 0.711 4.666 12.387 1.00 97.06 81 ASN A CA 1
ATOM 661 C C . ASN A 1 81 ? -0.479 3.994 11.682 1.00 97.06 81 ASN A C 1
ATOM 663 O O . ASN A 1 81 ? -1.607 4.064 12.182 1.00 97.06 81 ASN A O 1
ATOM 667 N N . LEU A 1 82 ? -0.242 3.253 10.597 1.00 97.50 82 LEU A N 1
ATOM 668 C CA . LEU A 1 82 ? -1.283 2.523 9.865 1.00 97.50 82 LEU A CA 1
ATOM 669 C C . LEU A 1 82 ? -1.989 1.478 10.744 1.00 97.50 82 LEU A C 1
ATOM 671 O O . LEU A 1 82 ? -3.221 1.391 10.739 1.00 97.50 82 LEU A O 1
ATOM 675 N N . LYS A 1 83 ? -1.245 0.730 11.572 1.00 97.75 83 LYS A N 1
ATOM 676 C CA . LYS A 1 83 ? -1.820 -0.219 12.546 1.00 97.75 83 LYS A CA 1
ATOM 677 C C . LYS A 1 83 ? -2.735 0.475 13.556 1.00 97.75 83 LYS A C 1
ATOM 679 O O . LYS A 1 83 ? -3.824 -0.026 13.856 1.00 97.75 83 LYS A O 1
ATOM 684 N N . ARG A 1 84 ? -2.323 1.639 14.074 1.00 97.75 84 ARG A N 1
ATOM 685 C CA . ARG A 1 84 ? -3.130 2.437 15.016 1.00 97.75 84 ARG A CA 1
ATOM 686 C C . ARG A 1 84 ? -4.416 2.937 14.364 1.00 97.75 84 ARG A C 1
ATOM 688 O O . ARG A 1 84 ? -5.483 2.811 14.968 1.00 97.75 84 ARG A O 1
ATOM 695 N N . GLU A 1 85 ? -4.335 3.468 13.147 1.00 96.81 85 GLU A N 1
ATOM 696 C CA . GLU A 1 85 ? -5.499 3.950 12.396 1.00 96.81 85 GLU A CA 1
ATOM 697 C C . GLU A 1 85 ? -6.474 2.812 12.069 1.00 96.81 85 GLU A C 1
ATOM 699 O O . GLU A 1 85 ? -7.671 2.926 12.352 1.00 96.81 85 GLU A O 1
ATOM 704 N N . LYS A 1 86 ? -5.968 1.655 11.622 1.00 95.75 86 LYS A N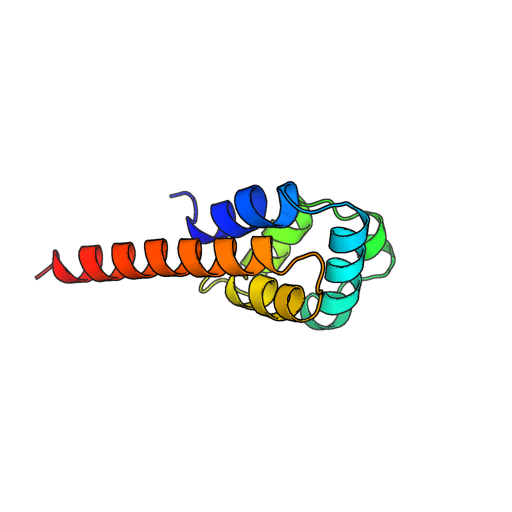 1
ATOM 705 C CA . LYS A 1 86 ? -6.779 0.445 11.415 1.00 95.75 86 LYS A CA 1
ATOM 706 C C . LYS A 1 86 ? -7.558 0.054 12.673 1.00 95.75 86 LYS A C 1
ATOM 708 O O . LYS A 1 86 ? -8.764 -0.200 12.609 1.00 95.75 86 LYS A O 1
ATOM 713 N N . ALA A 1 87 ? -6.895 0.048 13.831 1.00 96.69 87 ALA A N 1
ATOM 714 C CA . ALA A 1 87 ? -7.527 -0.282 15.107 1.00 96.69 87 ALA A CA 1
ATOM 715 C C . ALA A 1 87 ? -8.608 0.737 15.516 1.00 96.69 87 ALA A C 1
ATOM 717 O O . ALA A 1 87 ? -9.620 0.352 16.113 1.00 96.69 87 ALA A O 1
ATOM 718 N N . LYS A 1 88 ? -8.439 2.031 15.196 1.00 95.50 88 LYS A N 1
ATOM 719 C CA . LYS A 1 88 ? -9.468 3.062 15.433 1.00 95.50 88 LYS A CA 1
ATOM 720 C C . LYS A 1 88 ? -10.730 2.783 14.614 1.00 95.50 88 LYS A C 1
ATOM 722 O O . LYS A 1 88 ? -11.821 2.781 15.191 1.00 95.50 88 LYS A O 1
ATOM 727 N N . VAL A 1 89 ? -10.589 2.467 13.324 1.00 93.88 89 VAL A N 1
ATOM 728 C CA . VAL A 1 89 ? -11.726 2.131 12.445 1.00 93.88 89 VAL A CA 1
ATOM 729 C C . VAL A 1 89 ? -12.436 0.864 12.929 1.00 93.88 89 VAL A C 1
ATOM 731 O O . VAL A 1 89 ? -13.656 0.856 13.095 1.00 93.88 89 VAL A O 1
ATOM 734 N N . GLN A 1 90 ? -11.686 -0.185 13.284 1.00 92.75 90 GLN A N 1
ATOM 735 C CA . GLN A 1 90 ? -12.264 -1.421 13.827 1.00 92.75 90 GLN A CA 1
ATOM 736 C C . GLN A 1 90 ? -13.058 -1.179 15.122 1.00 92.75 90 GLN A C 1
ATOM 738 O O . GLN A 1 90 ? -14.176 -1.679 15.279 1.00 92.75 90 GLN A O 1
ATOM 743 N N . LYS A 1 91 ? -12.523 -0.370 16.048 1.00 92.75 91 LYS A N 1
ATOM 744 C CA . LYS A 1 91 ? -13.229 0.014 17.283 1.00 92.75 91 LYS A CA 1
ATOM 745 C C . LYS A 1 91 ? -14.513 0.792 16.982 1.00 92.75 91 LYS A C 1
ATOM 747 O O . LYS A 1 91 ? -15.529 0.543 17.633 1.00 92.75 91 LYS A O 1
ATOM 752 N N . LYS A 1 92 ? -14.486 1.710 16.012 1.00 89.56 92 LYS A N 1
ATOM 753 C CA . LYS A 1 92 ? -15.656 2.490 15.579 1.00 89.56 92 LYS A CA 1
ATOM 754 C C . LYS A 1 92 ? -16.743 1.586 14.995 1.00 89.56 92 LYS A C 1
ATOM 756 O O . LYS A 1 92 ? -17.894 1.680 15.419 1.00 89.56 92 LYS A O 1
ATOM 761 N N . ASN A 1 93 ? -16.373 0.655 14.118 1.00 83.75 93 ASN A N 1
ATOM 762 C CA . ASN A 1 93 ? -17.305 -0.299 13.513 1.00 83.75 93 ASN A CA 1
ATOM 763 C C . ASN A 1 93 ? -17.926 -1.234 14.562 1.00 83.75 93 ASN A C 1
ATOM 765 O O . ASN A 1 93 ? -19.139 -1.441 14.558 1.00 83.75 93 ASN A O 1
ATOM 769 N N . LYS A 1 94 ? -17.140 -1.701 15.544 1.00 83.69 94 LYS A N 1
ATOM 770 C CA . LYS A 1 94 ? -17.655 -2.496 16.673 1.00 83.69 94 LYS A CA 1
ATOM 771 C C . LYS A 1 94 ? -18.647 -1.719 17.545 1.00 83.69 94 LYS A C 1
ATOM 773 O O . LYS A 1 94 ? -19.614 -2.303 18.021 1.00 83.69 94 LYS A O 1
ATOM 778 N N . LYS A 1 95 ? -18.421 -0.419 17.777 1.00 80.62 95 LYS A N 1
ATOM 779 C CA . LYS A 1 95 ? -19.359 0.432 18.532 1.00 80.62 95 LYS A CA 1
ATOM 780 C C . LYS A 1 95 ? -20.679 0.626 17.783 1.00 80.62 95 LYS A C 1
ATOM 782 O O . LYS A 1 95 ? -21.722 0.462 18.405 1.00 80.62 95 LYS A O 1
ATOM 787 N N . LYS A 1 96 ? -20.633 0.892 16.471 1.00 71.62 96 LYS A N 1
ATOM 788 C CA . LYS A 1 96 ? -21.835 1.022 15.625 1.00 71.62 96 LYS A CA 1
ATOM 789 C C . LYS A 1 96 ? -22.665 -0.267 15.600 1.00 71.62 96 LYS A C 1
ATOM 791 O O . LYS A 1 96 ? -23.874 -0.208 15.758 1.00 71.62 96 LYS A O 1
ATOM 796 N N . GLY A 1 97 ? -22.017 -1.431 15.499 1.00 61.97 97 GLY A N 1
ATOM 797 C CA . GLY A 1 97 ? -22.710 -2.726 15.560 1.00 61.97 97 GLY A CA 1
ATOM 798 C C . GLY A 1 97 ? -23.359 -3.030 16.918 1.00 61.97 97 GLY A C 1
ATOM 799 O O . GLY A 1 97 ? -24.313 -3.793 16.979 1.00 61.97 97 GLY A O 1
ATOM 800 N N . LYS A 1 98 ? -22.880 -2.415 18.008 1.00 57.62 98 LYS A N 1
ATOM 801 C CA . LYS A 1 98 ? -23.462 -2.553 19.354 1.00 57.62 98 LYS A CA 1
ATOM 802 C C . LYS A 1 98 ? -24.639 -1.614 19.636 1.00 57.62 98 LYS A C 1
ATOM 804 O O . LYS A 1 98 ? -25.303 -1.811 20.640 1.00 57.62 98 LYS A O 1
ATOM 809 N N . THR A 1 99 ? -24.863 -0.584 18.818 1.00 51.69 99 THR A N 1
ATOM 810 C CA . THR A 1 99 ? -25.949 0.401 19.021 1.00 51.69 99 THR A CA 1
ATOM 811 C C . THR A 1 99 ? -27.221 0.062 18.238 1.00 51.69 99 THR A C 1
ATOM 813 O O . THR A 1 99 ? -28.185 0.812 18.303 1.00 51.69 99 THR A O 1
ATOM 816 N N . ALA A 1 100 ? -27.217 -1.044 17.489 1.00 48.66 100 ALA A N 1
ATOM 817 C CA . ALA A 1 100 ? -28.328 -1.496 16.652 1.00 48.66 100 ALA A CA 1
ATOM 818 C C . ALA A 1 100 ? -29.153 -2.635 17.293 1.00 48.66 100 ALA A C 1
ATOM 820 O O . ALA A 1 100 ? -29.749 -3.427 16.566 1.00 48.66 100 ALA A O 1
ATOM 821 N N . VAL A 1 101 ? -29.160 -2.740 18.630 1.00 38.78 101 VAL A N 1
ATOM 822 C CA . VAL A 1 101 ? -29.950 -3.721 19.400 1.00 38.78 101 VAL A CA 1
ATOM 823 C C . VAL A 1 101 ? -30.830 -2.989 20.397 1.00 38.78 101 VAL A C 1
ATOM 825 O O . VAL A 1 101 ? -30.287 -2.078 21.063 1.00 38.78 101 VAL A O 1
#

Organism: Rattus norvegicus (NCBI:txid10116)

pLDDT: mean 91.55, std 11.08, range [38.78, 97.75]

InterPro domains:
  IPR004020 DAPIN domain [PF02758] (10-79)
  IPR004020 DAPIN domain [PS50824] (1-88)
  IPR004020 DAPIN domain [SM01289] (6-84)
  IPR011029 Death-like domain superfamily [G3DSA:1.10.533.10] (1-96)
  IPR011029 Death-like domain superfamily [SSF47986] (7-83)
  IPR040205 HIN-200 family [PTHR12200] (1-100)

Foldseek 3Di:
DPQLLLCCCQVLNQVVDDPVVNLVLCVVCCVQLVDDPVCSVPDDSNNVLCSQCVSPVVRSVLVVSLVSLVVPPVCPVSSVVSVVSVVVVVVVVVVVVVVPD

Secondary structure (DSSP, 8-state):
---HHHHHHIIIIITTS-HHHHHHHHHHTTTTTT--HHHHHH--HHHHHHHHHHH-TTTTTHHHHHHHHHT-GGGHHHHHHHHHHHHHHHHHHHHHHHS--